Protein AF-A0A382HAY8-F1 (afdb_monomer)

Structure (mmCIF, N/CA/C/O backbone):
data_AF-A0A382HAY8-F1
#
_entry.id   AF-A0A382HAY8-F1
#
loop_
_atom_site.group_PDB
_atom_site.id
_atom_site.type_symbol
_atom_site.label_atom_id
_atom_site.label_alt_id
_atom_site.label_comp_id
_atom_site.label_asym_id
_atom_site.label_entity_id
_atom_site.label_seq_id
_atom_site.pdbx_PDB_ins_code
_atom_site.Cartn_x
_atom_site.Cartn_y
_atom_site.Cartn_z
_atom_site.occupancy
_atom_site.B_iso_or_equiv
_atom_site.auth_seq_id
_atom_site.auth_comp_id
_atom_site.auth_asym_id
_atom_site.auth_atom_id
_atom_site.pdbx_PDB_model_num
ATOM 1 N N . MET A 1 1 ? -19.967 -17.709 36.404 1.00 44.19 1 MET A N 1
ATOM 2 C CA . MET A 1 1 ? -18.717 -16.941 36.595 1.00 44.19 1 MET A CA 1
ATOM 3 C C . MET A 1 1 ? -17.587 -17.689 35.899 1.00 44.19 1 MET A C 1
ATOM 5 O O . MET A 1 1 ? -17.254 -18.776 36.346 1.00 44.19 1 MET A O 1
ATOM 9 N N . LYS A 1 2 ? -17.097 -17.170 34.766 1.00 38.47 2 LYS A N 1
ATOM 10 C CA . LYS A 1 2 ? -15.816 -17.501 34.107 1.00 38.47 2 LYS A CA 1
ATOM 11 C C . LYS A 1 2 ? -15.623 -16.476 32.973 1.00 38.47 2 LYS A C 1
ATOM 13 O O . LYS A 1 2 ? -16.403 -16.515 32.025 1.00 38.47 2 LYS A O 1
ATOM 18 N N . PRO A 1 3 ? -14.686 -15.520 33.073 1.00 44.41 3 PRO A N 1
ATOM 19 C CA . PRO A 1 3 ? -14.400 -14.614 31.968 1.00 44.41 3 PRO A CA 1
ATOM 20 C C . PRO A 1 3 ? -13.548 -15.343 30.921 1.00 44.41 3 PRO A C 1
ATOM 22 O O . PRO A 1 3 ? -12.468 -15.840 31.228 1.00 44.41 3 PRO A O 1
ATOM 25 N N . SER A 1 4 ? -14.050 -15.422 29.688 1.00 42.69 4 SER A N 1
ATOM 26 C CA . SER A 1 4 ? -13.273 -15.880 28.536 1.00 42.69 4 SER A CA 1
ATOM 27 C C . SER A 1 4 ? -12.413 -14.716 28.055 1.00 42.69 4 SER A C 1
ATOM 29 O O . SER A 1 4 ? -12.897 -13.800 27.393 1.00 42.69 4 SER A O 1
ATOM 31 N N . THR A 1 5 ? -11.141 -14.726 28.431 1.00 50.84 5 THR A N 1
ATOM 32 C CA . THR A 1 5 ? -10.136 -13.775 27.965 1.00 50.84 5 THR A CA 1
ATOM 33 C C . THR A 1 5 ? -9.843 -14.034 26.488 1.00 50.84 5 THR A C 1
ATOM 35 O O . THR A 1 5 ? -9.093 -14.942 26.135 1.00 50.84 5 THR A O 1
ATOM 38 N N . LYS A 1 6 ? -10.442 -13.235 25.595 1.00 49.81 6 LYS A N 1
ATOM 39 C CA . LYS A 1 6 ? -9.957 -13.138 24.214 1.00 49.81 6 LYS A CA 1
ATOM 40 C C . LYS A 1 6 ? -8.588 -12.461 24.259 1.00 49.81 6 LYS A C 1
ATOM 42 O O . LYS A 1 6 ? -8.458 -11.295 24.619 1.00 49.81 6 LYS A O 1
ATOM 47 N N . ARG A 1 7 ? -7.568 -13.267 23.989 1.00 41.16 7 ARG A N 1
ATOM 48 C CA . ARG A 1 7 ? -6.158 -12.899 23.923 1.00 41.16 7 ARG A CA 1
ATOM 49 C C . ARG A 1 7 ? -5.969 -11.990 22.706 1.00 41.16 7 ARG A C 1
ATOM 51 O O . ARG A 1 7 ? -6.157 -12.443 21.584 1.00 41.16 7 ARG A O 1
ATOM 58 N N . PHE A 1 8 ? -5.648 -10.722 22.937 1.00 48.81 8 PHE A N 1
ATOM 59 C CA . PHE A 1 8 ? -5.214 -9.800 21.888 1.00 48.81 8 PHE A CA 1
ATOM 60 C C . PHE A 1 8 ? -3.924 -10.343 21.248 1.00 48.81 8 PHE A C 1
ATOM 62 O O . PHE A 1 8 ? -2.996 -10.674 22.002 1.00 48.81 8 PHE A O 1
ATOM 69 N N . PRO A 1 9 ? -3.832 -10.472 19.912 1.00 50.66 9 PRO A N 1
ATOM 70 C CA . PRO A 1 9 ? -2.554 -10.734 19.282 1.00 50.66 9 PRO A CA 1
ATOM 71 C C . PRO A 1 9 ? -1.656 -9.499 19.389 1.00 50.66 9 PRO A C 1
ATOM 73 O O . PRO A 1 9 ? -2.099 -8.355 19.476 1.00 50.66 9 PRO A O 1
ATOM 76 N N . GLN A 1 10 ? -0.378 -9.813 19.519 1.00 47.78 10 GLN A N 1
ATOM 77 C CA . GLN A 1 10 ? 0.717 -8.945 19.901 1.00 47.78 10 GLN A CA 1
ATOM 78 C C . GLN A 1 10 ? 1.089 -8.014 18.745 1.00 47.78 10 GLN A C 1
ATOM 80 O O . GLN A 1 10 ? 1.010 -8.399 17.585 1.00 47.78 10 GLN A O 1
ATOM 85 N N . VAL A 1 11 ? 1.531 -6.808 19.093 1.00 42.41 11 VAL A N 1
ATOM 86 C CA . VAL A 1 11 ? 2.109 -5.812 18.188 1.00 42.41 11 VAL A CA 1
ATOM 87 C C . VAL A 1 11 ? 3.304 -6.434 17.459 1.00 42.41 11 VAL A C 1
ATOM 89 O O . VAL A 1 11 ? 4.333 -6.707 18.082 1.00 42.41 11 VAL A O 1
ATOM 92 N N . LEU A 1 12 ? 3.169 -6.672 16.155 1.00 41.72 12 LEU A N 1
ATOM 93 C CA . LEU A 1 12 ? 4.245 -7.178 15.312 1.00 41.72 12 LEU A CA 1
ATOM 94 C C . LEU A 1 12 ? 5.133 -6.002 14.887 1.00 41.72 12 LEU A C 1
ATOM 96 O O . LEU A 1 12 ? 4.964 -5.392 13.841 1.00 41.72 12 LEU A O 1
ATOM 100 N N . SER A 1 13 ? 6.070 -5.638 15.759 1.00 42.84 13 SER A N 1
ATOM 101 C CA . SER A 1 13 ? 7.135 -4.687 15.440 1.00 42.84 13 SER A CA 1
ATOM 102 C C . SER A 1 13 ? 8.228 -5.406 14.647 1.00 42.84 13 SER A C 1
ATOM 104 O O . SER A 1 13 ? 9.203 -5.872 15.240 1.00 42.84 13 SER A O 1
ATOM 106 N N . ILE A 1 14 ? 8.114 -5.476 13.319 1.00 50.84 14 ILE A N 1
ATOM 107 C CA . ILE A 1 14 ? 9.244 -5.879 12.469 1.00 50.84 14 ILE A CA 1
ATOM 108 C C . ILE A 1 14 ? 10.152 -4.659 12.273 1.00 50.84 14 ILE A C 1
ATOM 110 O O . ILE A 1 14 ? 10.009 -3.868 11.349 1.00 50.84 14 ILE A O 1
ATOM 114 N N . ARG A 1 15 ? 11.110 -4.488 13.186 1.00 48.53 15 ARG A N 1
ATOM 115 C CA . ARG A 1 15 ? 12.323 -3.695 12.943 1.00 48.53 15 ARG A CA 1
ATOM 116 C C . ARG A 1 15 ? 13.530 -4.596 13.162 1.00 48.53 15 ARG A C 1
ATOM 118 O O . ARG A 1 15 ? 13.553 -5.354 14.129 1.00 48.53 15 ARG A O 1
ATOM 125 N N . ASN A 1 16 ? 14.538 -4.389 12.310 1.00 32.72 16 ASN A N 1
ATOM 126 C CA . ASN A 1 16 ? 15.856 -5.037 12.233 1.00 32.72 16 ASN A CA 1
ATOM 127 C C . ASN A 1 16 ? 15.846 -6.403 11.509 1.00 32.72 16 ASN A C 1
ATOM 129 O O . ASN A 1 16 ? 15.040 -7.263 11.818 1.00 32.72 16 ASN A O 1
ATOM 133 N N . ILE A 1 17 ? 16.733 -6.675 10.539 1.00 52.06 17 ILE A N 1
ATOM 134 C CA . ILE A 1 17 ? 18.180 -6.849 10.755 1.00 52.06 17 ILE A CA 1
ATOM 135 C C . ILE A 1 17 ? 19.000 -6.671 9.446 1.00 52.06 17 ILE A C 1
ATOM 137 O O . ILE A 1 17 ? 18.761 -7.346 8.455 1.00 52.06 17 ILE A O 1
ATOM 141 N N . PHE A 1 18 ? 20.002 -5.782 9.525 1.00 41.12 18 PHE A N 1
ATOM 142 C CA . PHE A 1 18 ? 21.379 -5.843 8.994 1.00 41.12 18 PHE A CA 1
ATOM 143 C C . PHE A 1 18 ? 21.658 -6.326 7.553 1.00 41.12 18 PHE A C 1
ATOM 145 O O . PHE A 1 18 ? 21.698 -7.523 7.285 1.00 41.12 18 PHE A O 1
ATOM 152 N N . PHE A 1 19 ? 22.117 -5.404 6.695 1.00 45.50 19 PHE A N 1
ATOM 153 C CA . PHE A 1 19 ? 23.028 -5.742 5.595 1.00 45.50 19 PHE A CA 1
ATOM 154 C C . PHE A 1 19 ? 24.460 -5.340 5.950 1.00 45.50 19 PHE A C 1
ATOM 156 O O . PHE A 1 19 ? 24.763 -4.183 6.240 1.00 45.50 19 PHE A O 1
ATOM 163 N N . ALA A 1 20 ? 25.314 -6.359 5.989 1.00 47.56 20 ALA A N 1
ATOM 164 C CA . ALA A 1 20 ? 26.709 -6.308 6.376 1.00 47.56 20 ALA A CA 1
ATOM 165 C C . ALA A 1 20 ? 27.552 -5.422 5.447 1.00 47.56 20 ALA A C 1
ATOM 167 O O . ALA A 1 20 ? 27.364 -5.393 4.231 1.00 47.56 20 ALA A O 1
ATOM 168 N N . ALA A 1 21 ? 28.519 -4.739 6.059 1.00 49.94 21 ALA A N 1
ATOM 169 C CA . ALA A 1 21 ? 29.552 -3.962 5.399 1.00 49.94 21 ALA A CA 1
ATOM 170 C C . ALA A 1 21 ? 30.366 -4.835 4.431 1.00 49.94 21 ALA A C 1
ATOM 172 O O . ALA A 1 21 ? 30.993 -5.812 4.847 1.00 49.94 21 ALA A O 1
ATOM 173 N N . LEU A 1 22 ? 30.386 -4.454 3.152 1.00 48.22 22 LEU A N 1
ATOM 174 C CA . LEU A 1 22 ? 31.271 -5.034 2.150 1.00 48.22 22 LEU A CA 1
ATOM 175 C C . LEU A 1 22 ? 32.457 -4.091 1.910 1.00 48.22 22 LEU A C 1
ATOM 177 O O . LEU A 1 22 ? 32.297 -2.895 1.679 1.00 48.22 22 LEU A O 1
ATOM 181 N N . LEU A 1 23 ? 33.650 -4.664 2.021 1.00 48.81 23 LEU A N 1
ATOM 182 C CA . LEU A 1 23 ? 34.959 -4.026 1.929 1.00 48.81 23 LEU A CA 1
ATOM 183 C C . LEU A 1 23 ? 35.157 -3.317 0.578 1.00 48.81 23 LEU A C 1
ATOM 185 O O . LEU A 1 23 ? 35.075 -3.948 -0.474 1.00 48.81 23 LEU A O 1
ATOM 189 N N . ILE A 1 24 ? 35.478 -2.021 0.609 1.00 54.09 24 ILE A N 1
ATOM 190 C CA . ILE A 1 24 ? 35.868 -1.253 -0.580 1.00 54.09 24 ILE A CA 1
ATOM 191 C C . ILE A 1 24 ? 37.345 -1.534 -0.883 1.00 54.09 24 ILE A C 1
ATOM 193 O O . ILE A 1 24 ? 38.233 -1.130 -0.134 1.00 54.09 24 ILE A O 1
ATOM 197 N N . VAL A 1 25 ? 37.603 -2.199 -2.008 1.00 46.66 25 VAL A N 1
ATOM 198 C CA . VAL A 1 25 ? 38.902 -2.183 -2.695 1.00 46.66 25 VAL A CA 1
ATOM 199 C C . VAL A 1 25 ? 38.992 -0.859 -3.468 1.00 46.66 25 VAL A C 1
ATOM 201 O O . VAL A 1 25 ? 38.130 -0.620 -4.315 1.00 46.66 25 VAL A O 1
ATOM 204 N N . PRO A 1 26 ? 39.982 0.025 -3.235 1.00 47.06 26 PRO A N 1
ATOM 205 C CA . PRO A 1 26 ? 40.137 1.219 -4.050 1.00 47.06 26 PRO A CA 1
ATOM 206 C C . PRO A 1 26 ? 40.905 0.827 -5.313 1.00 47.06 26 PRO A C 1
ATOM 208 O O . PRO A 1 26 ? 42.102 0.550 -5.271 1.00 47.06 26 PRO A O 1
ATOM 211 N N . GLY A 1 27 ? 40.219 0.768 -6.449 1.00 44.47 27 GLY A N 1
ATOM 212 C CA . GLY A 1 27 ? 40.865 0.428 -7.707 1.00 44.47 27 GLY A CA 1
ATOM 213 C C . GLY A 1 27 ? 40.042 0.836 -8.915 1.00 44.47 27 GLY A C 1
ATOM 214 O O . GLY A 1 27 ? 39.003 0.245 -9.167 1.00 44.47 27 GLY A O 1
ATOM 215 N N . GLN A 1 28 ? 40.613 1.761 -9.692 1.00 41.66 28 GLN A N 1
ATOM 216 C CA . GLN A 1 28 ? 40.293 2.077 -11.089 1.00 41.66 28 GLN A CA 1
ATOM 217 C C . GLN A 1 28 ? 39.118 3.052 -11.290 1.00 41.66 28 GLN A C 1
ATOM 219 O O . GLN A 1 28 ? 37.991 2.677 -11.596 1.00 41.66 28 GLN A O 1
ATOM 224 N N . ALA A 1 29 ? 39.434 4.349 -11.218 1.00 50.25 29 ALA A N 1
ATOM 225 C CA . ALA A 1 29 ? 38.679 5.374 -11.928 1.00 50.25 29 ALA A CA 1
ATOM 226 C C . ALA A 1 29 ? 38.912 5.199 -13.439 1.00 50.25 29 ALA A C 1
ATOM 228 O O . ALA A 1 29 ? 39.793 5.822 -14.026 1.00 50.25 29 ALA A O 1
ATOM 229 N N . THR A 1 30 ? 38.139 4.320 -14.071 1.00 45.09 30 THR A N 1
ATOM 230 C CA . THR A 1 30 ? 37.924 4.393 -15.516 1.00 45.09 30 THR A CA 1
ATOM 231 C C . THR A 1 30 ? 36.833 5.424 -15.745 1.00 45.09 30 THR A C 1
ATOM 233 O O . THR A 1 30 ? 35.709 5.233 -15.281 1.00 45.09 30 THR A O 1
ATOM 236 N N . ALA A 1 31 ? 37.163 6.518 -16.431 1.00 55.19 31 ALA A N 1
ATOM 237 C CA . ALA A 1 31 ? 36.174 7.427 -16.988 1.00 55.19 31 ALA A CA 1
ATOM 238 C C . ALA A 1 31 ? 35.246 6.610 -17.900 1.00 55.19 31 ALA A C 1
ATOM 240 O O . ALA A 1 31 ? 35.636 6.219 -18.998 1.00 55.19 31 ALA A O 1
ATOM 241 N N . GLN A 1 32 ? 34.064 6.265 -17.390 1.00 48.81 32 GLN A N 1
ATOM 242 C CA . GLN A 1 32 ? 33.038 5.582 -18.159 1.00 48.81 32 GLN A CA 1
ATOM 243 C C . GLN A 1 32 ? 32.351 6.626 -19.032 1.00 48.81 32 GLN A C 1
ATOM 245 O O . GLN A 1 32 ? 31.761 7.591 -18.549 1.00 48.81 32 GLN A O 1
ATOM 250 N N . GLU A 1 33 ? 32.495 6.436 -20.336 1.00 50.12 33 GLU A N 1
ATOM 251 C CA . GLU A 1 33 ? 31.658 7.035 -21.362 1.00 50.12 33 GLU A CA 1
ATOM 252 C C . GLU A 1 33 ? 30.196 6.731 -21.003 1.00 50.12 33 GLU A C 1
ATOM 254 O O . GLU A 1 33 ? 29.790 5.569 -20.976 1.00 50.12 33 GLU A O 1
ATOM 259 N N . VAL A 1 34 ? 29.440 7.764 -20.614 1.00 51.06 34 VAL A N 1
ATOM 260 C CA . VAL A 1 34 ? 28.072 7.623 -20.096 1.00 51.06 34 VAL A CA 1
ATOM 261 C C . VAL A 1 34 ? 27.195 7.073 -21.216 1.00 51.06 34 VAL A C 1
ATOM 263 O O . VAL A 1 34 ? 26.831 7.774 -22.163 1.00 51.06 34 VAL A O 1
ATOM 266 N N . LYS A 1 35 ? 26.903 5.778 -21.134 1.00 51.31 35 LYS A N 1
ATOM 267 C CA . LYS A 1 35 ? 26.071 5.059 -22.090 1.00 51.31 35 LYS A CA 1
ATOM 268 C C . LYS A 1 35 ? 24.619 5.506 -21.870 1.00 51.31 35 L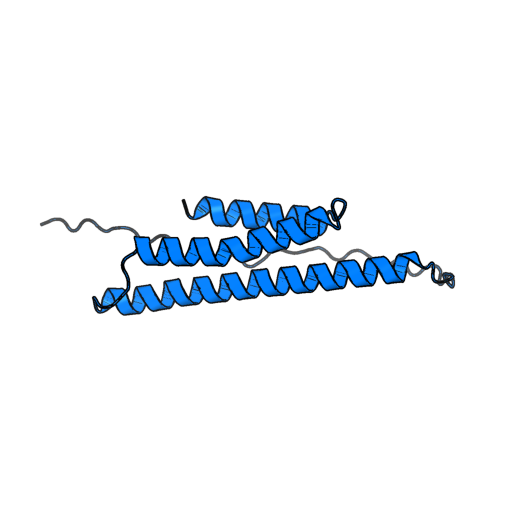YS A C 1
ATOM 270 O O . LYS A 1 35 ? 24.177 5.576 -20.727 1.00 51.31 35 LYS A O 1
ATOM 275 N N . PRO A 1 36 ? 23.813 5.730 -22.922 1.00 56.56 36 PRO A N 1
ATOM 276 C CA . PRO A 1 36 ? 22.416 6.168 -22.788 1.00 56.56 36 PRO A CA 1
ATOM 277 C C . PRO A 1 36 ? 21.501 5.221 -21.977 1.00 56.56 36 PRO A C 1
ATOM 279 O O . PRO A 1 36 ? 20.388 5.610 -21.640 1.00 56.56 36 PRO A O 1
ATOM 282 N N . ALA A 1 37 ? 21.966 4.013 -21.634 1.00 59.53 37 ALA A N 1
ATOM 283 C CA . ALA A 1 37 ? 21.288 3.087 -20.724 1.00 59.53 37 ALA A CA 1
ATOM 284 C C . ALA A 1 37 ? 21.213 3.606 -19.271 1.00 59.53 37 ALA A C 1
ATOM 286 O O . ALA A 1 37 ? 20.232 3.349 -18.579 1.00 59.53 37 ALA A O 1
ATOM 287 N N . ASP A 1 38 ? 22.181 4.412 -18.826 1.00 64.81 38 ASP A N 1
ATOM 288 C CA . ASP A 1 38 ? 22.220 4.885 -17.434 1.00 64.81 38 ASP A CA 1
ATOM 289 C C . ASP A 1 38 ? 21.084 5.882 -17.139 1.00 64.81 38 ASP A C 1
ATOM 291 O O . ASP A 1 38 ? 20.539 5.933 -16.035 1.00 64.81 38 ASP A O 1
ATOM 295 N N . ALA A 1 39 ? 20.674 6.658 -18.150 1.00 71.50 39 ALA A N 1
ATOM 296 C CA . ALA A 1 39 ? 19.573 7.608 -18.027 1.00 71.50 39 ALA A CA 1
ATOM 297 C C . ALA A 1 39 ? 18.202 6.912 -17.978 1.00 71.50 39 ALA A C 1
ATOM 299 O O . ALA A 1 39 ? 17.330 7.357 -17.230 1.00 71.50 39 ALA A O 1
ATOM 300 N N . SER A 1 40 ? 18.002 5.825 -18.737 1.00 83.62 40 SER A N 1
ATOM 301 C CA . SER A 1 40 ? 16.761 5.040 -18.668 1.00 83.62 40 SER A CA 1
ATOM 302 C C . SER A 1 40 ? 16.631 4.318 -17.333 1.00 83.62 40 SER A C 1
ATOM 304 O O . SER A 1 40 ? 15.569 4.374 -16.717 1.00 83.62 40 SER A O 1
ATOM 306 N N . ASP A 1 41 ? 17.718 3.731 -16.836 1.00 89.44 41 ASP A N 1
ATOM 307 C CA . ASP A 1 41 ? 1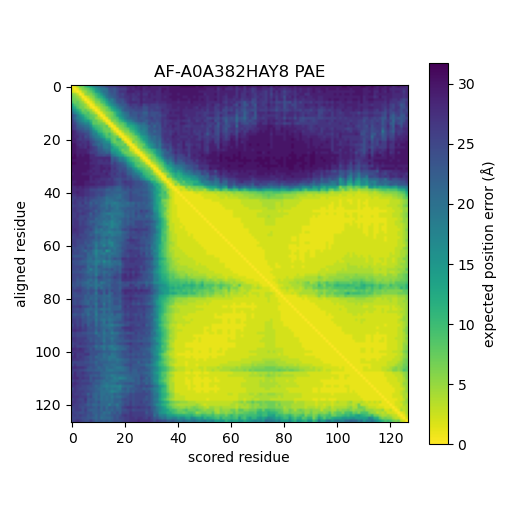7.709 2.998 -15.569 1.00 89.44 41 ASP A CA 1
ATOM 308 C C . ASP A 1 41 ? 17.439 3.943 -14.389 1.00 89.44 41 ASP A C 1
ATOM 310 O O . ASP A 1 41 ? 16.637 3.637 -13.506 1.00 89.44 41 ASP A O 1
ATOM 314 N N . ALA A 1 42 ? 18.003 5.156 -14.416 1.00 92.75 42 ALA A N 1
ATOM 315 C CA . ALA A 1 42 ? 17.721 6.183 -13.413 1.00 92.75 42 ALA A CA 1
ATOM 316 C C . ALA A 1 42 ? 16.247 6.637 -13.401 1.00 92.75 42 ALA A C 1
ATOM 318 O O . ALA A 1 42 ? 15.708 6.965 -12.338 1.00 92.75 42 ALA A O 1
ATOM 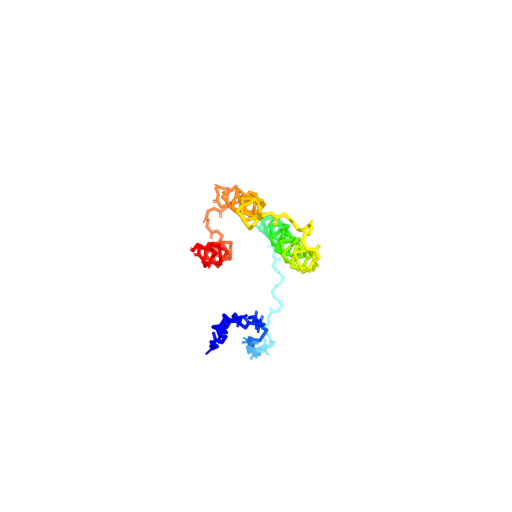319 N N . VAL A 1 43 ? 15.589 6.673 -14.566 1.00 95.00 43 VAL A N 1
ATOM 320 C CA . VAL A 1 43 ? 14.154 6.983 -14.676 1.00 95.00 43 VAL A CA 1
ATOM 321 C C . VAL A 1 43 ? 13.312 5.849 -14.093 1.00 95.00 43 VAL A C 1
ATOM 323 O O . VAL A 1 43 ? 12.427 6.130 -13.285 1.00 95.00 43 VAL A O 1
ATOM 326 N N . ILE A 1 44 ? 13.628 4.595 -14.426 1.00 96.06 44 ILE A N 1
ATOM 327 C CA . ILE A 1 44 ? 12.939 3.406 -13.896 1.00 96.06 44 ILE A CA 1
ATOM 328 C C . ILE A 1 44 ? 13.070 3.344 -12.372 1.00 96.06 44 ILE A C 1
ATOM 330 O O . ILE A 1 44 ? 12.079 3.183 -11.665 1.00 96.06 44 ILE A O 1
ATOM 334 N N . GLU A 1 45 ? 14.275 3.555 -11.842 1.00 96.94 45 GLU A N 1
ATOM 335 C CA . GLU A 1 45 ? 14.523 3.552 -10.397 1.00 96.94 45 GLU A CA 1
ATOM 336 C C . GLU A 1 45 ? 13.819 4.709 -9.675 1.00 96.94 45 GLU A C 1
ATOM 338 O O . GLU A 1 45 ? 13.461 4.590 -8.503 1.00 96.94 45 GLU A O 1
ATOM 343 N N . ARG A 1 46 ? 13.592 5.844 -10.347 1.00 97.06 46 ARG A N 1
ATOM 344 C CA . ARG A 1 46 ? 12.772 6.928 -9.790 1.00 97.06 46 ARG A CA 1
ATOM 345 C C . ARG A 1 46 ? 11.297 6.540 -9.730 1.00 97.06 46 ARG A C 1
ATOM 347 O O . ARG A 1 46 ? 10.679 6.782 -8.699 1.00 97.06 46 ARG A O 1
ATOM 354 N N . GLU A 1 47 ? 10.753 5.945 -10.791 1.00 97.12 47 GLU A N 1
ATOM 355 C CA . GLU A 1 47 ? 9.380 5.414 -10.784 1.00 97.12 47 GLU A CA 1
ATOM 356 C C . GLU A 1 47 ? 9.207 4.349 -9.693 1.00 97.12 47 GLU A C 1
ATOM 358 O O . GLU A 1 47 ? 8.217 4.363 -8.967 1.00 97.12 47 GLU A O 1
ATOM 363 N N . PHE A 1 48 ? 10.200 3.472 -9.520 1.00 98.19 48 PHE A N 1
ATOM 364 C CA . PHE A 1 48 ? 10.175 2.458 -8.470 1.00 98.19 48 PHE A CA 1
ATOM 365 C C . PHE A 1 48 ? 10.176 3.076 -7.068 1.00 98.19 48 PHE A C 1
ATOM 367 O O . PHE A 1 48 ? 9.422 2.637 -6.207 1.00 98.19 48 PHE A O 1
ATOM 374 N N . ARG A 1 49 ? 10.969 4.129 -6.823 1.00 98.38 49 ARG A N 1
ATOM 375 C CA . ARG A 1 49 ? 10.930 4.838 -5.532 1.00 98.38 49 ARG A CA 1
ATOM 376 C C . ARG A 1 49 ? 9.567 5.457 -5.244 1.00 98.38 49 ARG A C 1
ATOM 378 O O . ARG A 1 49 ? 9.095 5.340 -4.125 1.00 98.38 4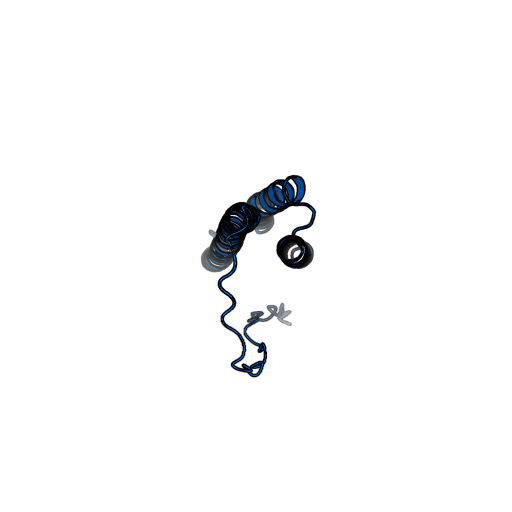9 ARG A O 1
ATOM 385 N N . GLN A 1 50 ? 8.924 6.057 -6.244 1.00 98.38 50 GLN A N 1
ATOM 386 C CA . GLN A 1 50 ? 7.579 6.619 -6.081 1.00 98.38 50 GLN A CA 1
ATOM 387 C C . GLN A 1 50 ? 6.540 5.542 -5.745 1.00 98.38 50 GLN A C 1
ATOM 389 O O . GLN A 1 50 ? 5.624 5.792 -4.969 1.00 98.38 50 GLN A O 1
ATOM 394 N N . LEU A 1 51 ? 6.696 4.341 -6.307 1.00 98.50 51 LEU A N 1
ATOM 395 C CA . LEU A 1 51 ? 5.870 3.188 -5.960 1.00 98.50 51 LEU A CA 1
ATOM 396 C C . LEU A 1 51 ? 6.072 2.761 -4.499 1.00 98.50 51 LEU A C 1
ATOM 398 O O . LEU A 1 51 ? 5.086 2.563 -3.799 1.00 98.50 51 LEU A O 1
ATOM 402 N N . LEU A 1 52 ? 7.318 2.687 -4.021 1.00 98.31 52 LEU A N 1
ATOM 403 C CA . LEU A 1 52 ? 7.599 2.380 -2.612 1.00 98.31 52 LEU A CA 1
ATOM 404 C C . LEU A 1 52 ? 7.068 3.464 -1.661 1.00 98.31 52 LEU A C 1
ATOM 406 O O . LEU A 1 52 ? 6.515 3.149 -0.619 1.00 98.31 52 LEU A O 1
ATOM 410 N N . GLU A 1 53 ? 7.178 4.741 -2.033 1.00 98.50 53 GLU A N 1
ATOM 411 C CA . GLU A 1 53 ? 6.613 5.846 -1.246 1.00 98.50 53 GLU A CA 1
ATOM 412 C C . GLU A 1 53 ? 5.080 5.761 -1.145 1.00 98.50 53 GLU A C 1
ATOM 414 O O . GLU A 1 53 ? 4.508 6.093 -0.106 1.00 98.50 53 GLU A O 1
ATOM 419 N N . LEU A 1 54 ? 4.403 5.324 -2.214 1.00 98.31 54 LEU A N 1
ATOM 420 C CA . LEU A 1 54 ? 2.961 5.070 -2.193 1.00 98.31 54 LEU A CA 1
ATOM 421 C C . LEU A 1 54 ? 2.613 3.895 -1.272 1.00 98.31 54 LEU A C 1
ATOM 423 O O . LEU A 1 54 ? 1.665 4.007 -0.497 1.00 98.31 54 LEU A O 1
ATOM 427 N N . ASP A 1 55 ? 3.375 2.806 -1.364 1.00 97.81 55 ASP A N 1
ATOM 428 C CA . ASP A 1 55 ? 3.226 1.600 -0.546 1.00 97.81 55 ASP A CA 1
ATOM 429 C C . ASP A 1 55 ? 3.346 1.922 0.954 1.00 97.81 55 ASP A C 1
ATOM 431 O O . ASP A 1 55 ? 2.406 1.684 1.717 1.00 97.81 55 ASP A O 1
ATOM 435 N N . ASP A 1 56 ? 4.433 2.593 1.353 1.00 97.75 56 ASP A N 1
ATOM 436 C CA . ASP A 1 56 ? 4.669 3.043 2.733 1.00 97.75 56 ASP A CA 1
ATOM 437 C C . ASP A 1 56 ? 3.531 3.951 3.228 1.00 97.75 56 ASP A C 1
ATOM 439 O O . ASP A 1 56 ? 2.965 3.746 4.304 1.00 97.75 56 ASP A O 1
ATOM 443 N N . LYS A 1 57 ? 3.143 4.944 2.416 1.00 98.25 57 LYS A N 1
ATOM 444 C CA . LYS A 1 57 ? 2.079 5.893 2.767 1.00 98.25 57 LYS A CA 1
ATOM 445 C C . LYS A 1 57 ? 0.737 5.200 2.989 1.00 98.25 57 LYS A C 1
ATOM 447 O O . LYS A 1 57 ? -0.007 5.579 3.892 1.00 98.25 57 LYS A O 1
ATOM 452 N N . VAL A 1 58 ? 0.389 4.236 2.141 1.00 97.69 58 VAL A N 1
ATOM 453 C CA . VAL A 1 58 ? -0.872 3.498 2.267 1.00 97.69 58 VAL A CA 1
ATOM 454 C C . VAL A 1 58 ? -0.859 2.618 3.513 1.00 97.69 58 VAL A C 1
ATOM 456 O O . VAL A 1 58 ? -1.859 2.596 4.234 1.00 97.69 58 VAL A O 1
ATOM 459 N N . HIS A 1 59 ? 0.259 1.954 3.811 1.00 96.06 59 HIS A N 1
ATOM 460 C CA . HIS A 1 59 ? 0.388 1.181 5.044 1.00 96.06 59 HIS A CA 1
ATOM 461 C C . HIS A 1 59 ? 0.236 2.065 6.282 1.00 96.06 59 HIS A C 1
ATOM 463 O O . HIS A 1 59 ? -0.555 1.721 7.157 1.00 96.06 59 HIS A O 1
ATOM 469 N N . ASP A 1 60 ? 0.880 3.236 6.318 1.00 97.75 60 ASP A N 1
ATOM 470 C CA . ASP A 1 60 ? 0.736 4.207 7.412 1.00 97.75 60 ASP A CA 1
ATOM 471 C C . ASP A 1 60 ? -0.724 4.667 7.608 1.00 97.75 60 ASP A C 1
ATOM 473 O O . ASP A 1 60 ? -1.204 4.778 8.745 1.00 97.75 60 ASP A O 1
ATOM 477 N N . GLU A 1 61 ? -1.450 4.914 6.510 1.00 97.56 61 GLU A N 1
ATOM 478 C CA . GLU A 1 61 ? -2.873 5.286 6.526 1.00 97.56 61 GLU A CA 1
ATOM 479 C C . GLU A 1 61 ? -3.755 4.163 7.090 1.00 97.56 61 GLU A C 1
ATOM 481 O O . GLU A 1 61 ? -4.595 4.410 7.962 1.00 97.56 61 GLU A O 1
ATOM 486 N N . VAL A 1 62 ? -3.553 2.926 6.625 1.00 96.62 62 VAL A N 1
ATOM 487 C CA . VAL A 1 62 ? -4.272 1.734 7.107 1.00 96.62 62 VAL A CA 1
ATOM 488 C C . VAL A 1 62 ? -4.042 1.538 8.604 1.00 96.62 62 VAL A C 1
ATOM 490 O O . VAL A 1 62 ? -4.989 1.359 9.377 1.00 96.62 62 VAL A O 1
ATOM 493 N N . ASP A 1 63 ? -2.791 1.656 9.030 1.00 96.25 63 ASP A N 1
ATOM 494 C CA . ASP A 1 63 ? -2.372 1.583 10.422 1.00 96.25 63 ASP A CA 1
ATOM 495 C C . ASP A 1 63 ? -3.088 2.621 11.296 1.00 96.25 63 ASP A C 1
ATOM 497 O O . ASP A 1 63 ? -3.559 2.336 12.407 1.00 96.25 63 ASP A O 1
ATOM 501 N N . GLU A 1 64 ? -3.186 3.854 10.798 1.00 97.62 64 GLU A N 1
ATOM 502 C CA . GLU A 1 64 ? -3.917 4.917 11.469 1.00 97.62 64 GLU A CA 1
ATOM 503 C C . GLU A 1 64 ? -5.412 4.601 11.570 1.00 97.62 64 GLU A C 1
ATOM 505 O O . GLU A 1 64 ? -5.990 4.759 12.653 1.00 97.62 64 GLU A O 1
ATOM 510 N N . TRP A 1 65 ? -6.039 4.125 10.493 1.00 97.25 65 TRP A N 1
ATOM 511 C CA . TRP A 1 65 ? -7.455 3.751 10.500 1.00 97.25 65 TRP A CA 1
ATOM 512 C C . TRP A 1 65 ? -7.748 2.665 11.528 1.00 97.25 65 TRP A C 1
ATOM 514 O O . TRP A 1 65 ? -8.684 2.812 12.318 1.00 97.25 65 TRP A O 1
ATOM 524 N N . ILE A 1 66 ? -6.916 1.624 11.592 1.00 94.25 66 ILE A N 1
ATOM 525 C CA . ILE A 1 66 ? -7.062 0.530 12.559 1.00 94.25 66 ILE A CA 1
ATOM 526 C C . ILE A 1 66 ? -6.927 1.060 13.991 1.00 94.25 66 ILE A C 1
ATOM 528 O O . ILE A 1 66 ? -7.795 0.811 14.838 1.00 94.25 66 ILE A O 1
ATOM 532 N N . ARG A 1 67 ? -5.886 1.857 14.275 1.00 96.69 67 ARG A N 1
ATOM 533 C CA . ARG A 1 67 ? -5.685 2.458 15.607 1.00 96.69 67 ARG A CA 1
ATOM 534 C C . ARG A 1 67 ? -6.836 3.377 16.006 1.00 96.69 67 ARG A C 1
ATOM 536 O O . ARG A 1 67 ? -7.269 3.357 17.162 1.00 96.69 67 ARG A O 1
ATOM 543 N N . ASN A 1 68 ? -7.321 4.203 15.084 1.00 96.44 68 ASN A N 1
ATOM 544 C CA . ASN A 1 68 ? -8.398 5.148 15.354 1.00 96.44 68 ASN A CA 1
ATOM 545 C C . ASN A 1 68 ? -9.733 4.422 15.539 1.00 96.44 68 ASN A C 1
ATOM 547 O O . ASN A 1 68 ? -10.442 4.713 16.507 1.00 96.44 68 ASN A O 1
ATOM 551 N N . ASN A 1 69 ? -10.036 3.414 14.716 1.00 95.50 69 ASN A N 1
ATOM 552 C CA . ASN A 1 69 ? -11.246 2.619 14.889 1.00 95.50 69 ASN A CA 1
ATOM 553 C C . ASN A 1 69 ? -11.235 1.852 16.216 1.00 95.50 69 ASN A C 1
ATOM 555 O O . ASN A 1 69 ? -12.249 1.830 16.904 1.00 95.50 69 ASN A O 1
ATOM 559 N N . ALA A 1 70 ? -10.089 1.316 16.654 1.00 94.31 70 ALA A N 1
ATOM 560 C CA . ALA A 1 70 ? -9.975 0.671 17.965 1.00 94.31 70 ALA A CA 1
ATOM 561 C C . ALA A 1 70 ? -10.315 1.630 19.127 1.00 94.31 70 ALA A C 1
ATOM 563 O O . ALA A 1 70 ? -11.040 1.261 20.056 1.00 94.31 70 ALA A O 1
ATOM 564 N N . LYS A 1 71 ? -9.857 2.891 19.059 1.00 95.69 71 LYS A N 1
ATOM 565 C CA . LYS A 1 71 ? -10.197 3.932 20.051 1.00 95.69 71 LYS A CA 1
ATOM 566 C C . LYS A 1 71 ? -11.689 4.282 20.037 1.00 95.69 71 LYS A C 1
ATOM 568 O O . LYS A 1 71 ? -12.264 4.536 21.096 1.00 95.69 71 LYS A O 1
ATOM 573 N N . LEU A 1 72 ? -12.312 4.320 18.859 1.00 95.19 72 LEU A N 1
ATOM 574 C CA . LEU A 1 72 ? -13.738 4.626 18.696 1.00 95.19 72 LEU A CA 1
ATOM 575 C C . LEU A 1 72 ? -14.634 3.446 19.095 1.00 95.19 72 LEU A C 1
ATOM 577 O O . LEU A 1 72 ? -15.660 3.646 19.745 1.00 95.19 72 LEU A O 1
ATOM 581 N N . ALA A 1 73 ? -14.223 2.215 18.796 1.00 92.56 73 ALA A N 1
ATOM 582 C CA . ALA A 1 73 ? -14.916 0.990 19.186 1.00 92.56 73 ALA A CA 1
ATOM 583 C C . ALA A 1 73 ? -14.982 0.837 20.713 1.00 92.56 73 ALA A C 1
ATOM 585 O O . ALA A 1 73 ? -16.024 0.457 21.245 1.00 92.56 73 ALA A O 1
ATOM 586 N N . ALA A 1 74 ? -13.931 1.240 21.440 1.00 91.62 74 ALA A N 1
ATOM 587 C CA . ALA A 1 74 ? -13.953 1.308 22.906 1.00 91.62 74 ALA A CA 1
ATOM 588 C C . ALA A 1 74 ? -15.040 2.257 23.454 1.00 91.62 74 ALA A C 1
ATOM 590 O O . ALA A 1 74 ? -15.495 2.099 24.586 1.00 91.62 74 ALA A O 1
ATOM 591 N N . LYS A 1 75 ? -15.474 3.227 22.641 1.00 95.31 75 LYS A N 1
ATOM 592 C CA . LYS A 1 75 ? -16.566 4.168 22.924 1.00 95.31 75 LYS A CA 1
ATOM 593 C C . LYS A 1 75 ? -17.887 3.780 22.245 1.00 95.31 75 LYS A C 1
ATOM 595 O O . LYS A 1 75 ? -18.823 4.568 22.289 1.00 95.31 75 LYS A O 1
ATOM 600 N N . GLN A 1 76 ? -17.962 2.600 21.622 1.00 90.00 76 GLN A N 1
ATOM 601 C CA . GLN A 1 76 ? -19.125 2.096 20.875 1.00 90.00 76 GLN A CA 1
ATOM 602 C C . GLN A 1 76 ? -19.563 2.992 19.698 1.00 90.00 76 GLN A C 1
ATOM 604 O O . GLN A 1 76 ? -20.718 2.959 19.291 1.00 90.00 76 GLN A O 1
ATOM 609 N N . VAL A 1 77 ? -18.639 3.785 19.140 1.00 93.31 77 VAL A N 1
ATOM 610 C CA . VAL A 1 77 ? -18.884 4.691 17.994 1.00 93.31 77 VAL A CA 1
ATOM 611 C C . VAL A 1 77 ? -17.939 4.429 16.814 1.00 93.31 77 VAL A C 1
ATOM 613 O O . VAL A 1 77 ? -17.852 5.241 15.899 1.00 93.31 77 VAL A O 1
ATOM 616 N N . GLY A 1 78 ? -17.181 3.330 16.854 1.00 89.94 78 GLY A N 1
ATOM 617 C CA . GLY A 1 78 ? -16.353 2.893 15.727 1.00 89.94 78 GLY A CA 1
ATOM 618 C C . GLY A 1 78 ? -17.200 2.328 14.589 1.00 89.94 78 GLY A C 1
ATOM 619 O O . GLY A 1 78 ? -18.355 1.953 14.799 1.00 89.94 78 GLY A O 1
ATOM 620 N N . ILE A 1 79 ? -16.611 2.242 13.398 1.00 94.12 79 ILE A N 1
ATOM 621 C CA . ILE A 1 79 ? -17.206 1.486 12.296 1.00 94.12 79 ILE A CA 1
ATOM 622 C C . ILE A 1 79 ? -17.101 -0.011 12.585 1.00 94.12 79 ILE A C 1
ATOM 624 O O . ILE A 1 79 ? -16.213 -0.462 13.325 1.00 94.12 79 ILE A O 1
ATOM 628 N N . ASP A 1 80 ? -18.023 -0.784 12.017 1.00 94.31 80 ASP A N 1
ATOM 629 C CA . ASP A 1 80 ? -18.000 -2.226 12.195 1.00 94.31 80 ASP A CA 1
ATOM 630 C C . ASP A 1 80 ? -16.737 -2.839 11.551 1.00 94.31 80 ASP A C 1
ATOM 632 O O . ASP A 1 80 ? -16.199 -2.290 10.581 1.00 94.31 80 ASP A O 1
ATOM 636 N N . PRO A 1 81 ? -16.240 -3.972 12.080 1.00 91.25 81 PRO A N 1
ATOM 637 C CA . PRO A 1 81 ? -15.013 -4.583 11.583 1.00 91.25 81 PRO A CA 1
ATOM 638 C C . PRO A 1 81 ? -15.038 -4.949 10.094 1.00 91.25 81 PRO A C 1
ATOM 640 O O . PRO A 1 81 ? -14.004 -4.825 9.450 1.00 91.25 81 PRO A O 1
ATOM 643 N N . ALA A 1 82 ? -16.184 -5.359 9.538 1.00 93.00 82 ALA A N 1
ATOM 644 C CA . ALA A 1 82 ? -16.268 -5.773 8.137 1.00 93.00 82 ALA A CA 1
ATOM 645 C C . ALA A 1 82 ? -16.183 -4.571 7.184 1.00 93.00 82 ALA A C 1
ATOM 647 O O . ALA A 1 82 ? -15.545 -4.655 6.135 1.00 93.00 82 ALA A O 1
ATOM 648 N N . SER A 1 83 ? -16.767 -3.432 7.567 1.00 95.31 83 SER A N 1
ATOM 649 C CA . SER A 1 83 ? -16.614 -2.180 6.818 1.00 95.31 83 SER A CA 1
ATOM 650 C C . SER A 1 83 ? -15.177 -1.658 6.846 1.00 95.31 83 SER A C 1
ATOM 652 O O . SER A 1 83 ? -14.674 -1.231 5.808 1.00 95.31 83 SER A O 1
ATOM 654 N N . LEU A 1 84 ? -14.498 -1.716 8.002 1.00 95.12 84 LEU A N 1
ATOM 655 C CA . LEU A 1 84 ? -13.084 -1.323 8.096 1.00 95.12 84 LEU A CA 1
ATOM 656 C C . LEU A 1 84 ? -12.208 -2.208 7.206 1.00 95.12 84 LEU A C 1
ATOM 658 O O . LEU A 1 84 ? -11.369 -1.710 6.467 1.00 95.12 84 LEU A O 1
ATOM 662 N N . ASP A 1 85 ? -12.428 -3.513 7.270 1.00 92.81 85 ASP A N 1
ATOM 663 C CA . ASP A 1 85 ? -11.698 -4.515 6.503 1.00 92.81 85 ASP A CA 1
ATOM 664 C C . ASP A 1 85 ? -11.889 -4.332 4.983 1.00 92.81 85 ASP A C 1
ATOM 666 O O . ASP A 1 85 ? -10.927 -4.307 4.215 1.00 92.81 85 ASP A O 1
ATOM 670 N N . LEU A 1 86 ? -13.121 -4.064 4.532 1.00 94.56 86 LEU A N 1
ATOM 671 C CA . LEU A 1 86 ? -13.382 -3.681 3.142 1.00 94.56 86 LEU A CA 1
ATOM 672 C C . LEU A 1 86 ? -12.636 -2.400 2.738 1.00 94.56 86 LEU A C 1
ATOM 674 O O . LEU A 1 86 ? -12.047 -2.360 1.658 1.00 94.56 86 LEU A O 1
ATOM 678 N N . GLN A 1 87 ? -12.646 -1.372 3.591 1.00 96.00 87 GLN A N 1
ATOM 679 C CA . GLN A 1 87 ? -11.954 -0.110 3.327 1.00 96.00 87 GLN A CA 1
ATOM 680 C C . GLN A 1 87 ? -10.433 -0.311 3.213 1.00 96.00 87 GLN A C 1
ATOM 682 O O . GLN A 1 87 ? -9.806 0.234 2.305 1.00 96.00 87 GLN A O 1
ATOM 687 N N . VAL A 1 88 ? -9.844 -1.113 4.104 1.00 95.75 88 VAL A N 1
ATOM 688 C CA . VAL A 1 88 ? -8.415 -1.454 4.087 1.00 95.75 88 VAL A CA 1
ATOM 689 C C . VAL A 1 88 ? -8.048 -2.198 2.804 1.00 95.75 88 VAL A C 1
ATOM 691 O O . VAL A 1 88 ? -7.117 -1.785 2.115 1.00 95.75 88 VAL A O 1
ATOM 694 N N . ARG A 1 89 ? -8.818 -3.223 2.419 1.00 93.38 89 ARG A N 1
ATOM 695 C CA . ARG A 1 89 ? -8.578 -3.966 1.170 1.00 93.38 89 ARG A CA 1
ATOM 696 C C . ARG A 1 89 ? -8.661 -3.090 -0.069 1.00 93.38 89 ARG A C 1
ATOM 698 O O . ARG A 1 89 ? -7.815 -3.206 -0.948 1.00 93.38 89 ARG A O 1
ATOM 705 N N . GLN A 1 90 ? -9.661 -2.213 -0.148 1.00 95.88 90 GLN A N 1
ATOM 706 C CA . GLN A 1 90 ? -9.783 -1.279 -1.270 1.00 95.88 90 GLN A CA 1
ATOM 707 C C . GLN A 1 90 ? -8.553 -0.378 -1.370 1.00 95.88 90 GLN A C 1
ATOM 709 O O . GLN A 1 90 ? -8.026 -0.178 -2.460 1.00 95.88 90 GLN A O 1
ATOM 714 N N . ARG A 1 91 ? -8.068 0.117 -0.227 1.00 96.69 91 ARG A N 1
ATOM 715 C CA . ARG A 1 91 ? -6.919 1.016 -0.186 1.00 96.69 91 ARG A CA 1
ATOM 716 C C . ARG A 1 91 ? -5.611 0.322 -0.562 1.00 96.69 91 ARG A C 1
ATOM 718 O O . ARG A 1 91 ? -4.848 0.865 -1.352 1.00 96.69 91 ARG A O 1
ATOM 725 N N . LEU A 1 92 ? -5.372 -0.879 -0.037 1.00 96.31 92 LEU A N 1
ATOM 726 C CA . LEU A 1 92 ? -4.210 -1.696 -0.402 1.00 96.31 92 LEU A CA 1
ATOM 727 C C . LEU A 1 92 ? -4.288 -2.158 -1.865 1.00 96.31 92 LEU A C 1
ATOM 729 O O . LEU A 1 92 ? -3.266 -2.236 -2.540 1.00 96.31 92 LEU A O 1
ATOM 733 N N . GLY A 1 93 ? -5.494 -2.376 -2.397 1.00 95.81 93 GLY A N 1
ATOM 734 C CA . GLY A 1 93 ? -5.713 -2.687 -3.811 1.00 95.81 93 GLY A CA 1
ATOM 735 C C . GLY A 1 93 ? -5.093 -1.659 -4.764 1.00 95.81 93 GLY A C 1
ATOM 736 O O . GLY A 1 93 ? -4.500 -2.049 -5.765 1.00 95.81 93 GLY A O 1
ATOM 737 N N . GLU A 1 94 ? -5.125 -0.367 -4.417 1.00 96.69 94 GLU A N 1
ATOM 738 C CA . GLU A 1 94 ? -4.480 0.691 -5.213 1.00 96.69 94 GLU A CA 1
ATOM 739 C C . GLU A 1 94 ? -2.956 0.498 -5.329 1.00 96.69 94 GLU A C 1
ATOM 741 O O . GLU A 1 94 ? -2.366 0.769 -6.376 1.00 96.69 94 GLU A O 1
ATOM 746 N N . VAL A 1 95 ? -2.307 0.003 -4.268 1.00 97.75 95 VAL A N 1
ATOM 747 C CA . VAL A 1 95 ? -0.869 -0.317 -4.272 1.00 97.75 95 VAL A CA 1
ATOM 748 C C . VAL A 1 95 ? -0.600 -1.530 -5.158 1.00 97.75 95 VAL A C 1
ATOM 750 O O . VAL A 1 95 ? 0.331 -1.509 -5.966 1.00 97.75 95 VAL A O 1
ATOM 753 N N . GLY A 1 96 ? -1.447 -2.559 -5.065 1.00 96.81 96 GLY A N 1
ATOM 754 C CA . GLY A 1 96 ? -1.381 -3.734 -5.936 1.00 96.81 96 GLY A CA 1
ATOM 755 C C . GLY A 1 96 ? -1.455 -3.362 -7.420 1.00 96.81 96 GLY A C 1
ATOM 756 O O . GLY A 1 96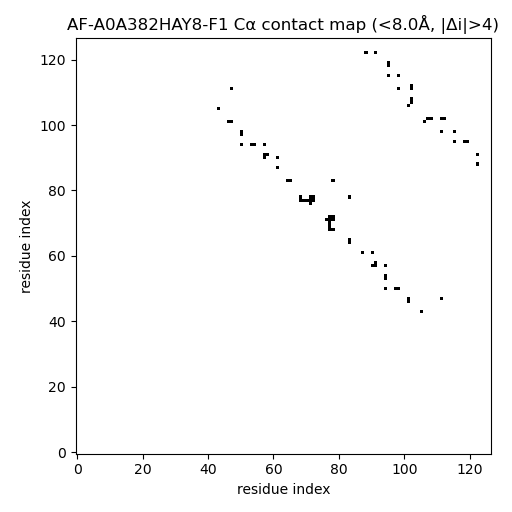 ? -0.585 -3.756 -8.198 1.00 96.81 96 GLY A O 1
ATOM 757 N N . GLU A 1 97 ? -2.418 -2.518 -7.799 1.00 98.06 97 GLU A N 1
ATOM 758 C CA . GLU A 1 97 ? -2.551 -2.008 -9.171 1.00 98.06 97 GLU A CA 1
ATOM 759 C C . GLU A 1 97 ? -1.329 -1.185 -9.614 1.00 98.06 97 GLU A C 1
ATOM 761 O O . GLU A 1 97 ? -0.910 -1.252 -10.776 1.00 98.06 97 GLU A O 1
ATOM 766 N N . ALA A 1 98 ? -0.717 -0.424 -8.701 1.00 98.25 98 ALA A N 1
ATOM 767 C CA . ALA A 1 98 ? 0.492 0.340 -8.990 1.00 98.25 98 ALA A CA 1
ATOM 768 C C . ALA A 1 98 ? 1.708 -0.573 -9.246 1.00 98.25 98 ALA A C 1
ATOM 770 O O . ALA A 1 98 ? 2.461 -0.331 -10.201 1.00 98.25 98 ALA A O 1
ATOM 771 N N . TYR A 1 99 ? 1.872 -1.646 -8.462 1.00 98.25 99 TYR A N 1
ATOM 772 C CA . TYR A 1 99 ? 2.884 -2.680 -8.709 1.00 98.25 99 TYR A CA 1
ATOM 773 C C . TYR A 1 99 ? 2.658 -3.389 -10.044 1.00 98.25 99 TYR A C 1
ATOM 775 O O . TYR A 1 99 ? 3.602 -3.500 -10.832 1.00 98.25 99 TYR A O 1
ATOM 783 N N . ASP A 1 100 ? 1.424 -3.800 -10.343 1.00 97.81 100 ASP A N 1
ATOM 784 C CA . ASP A 1 100 ? 1.075 -4.426 -11.622 1.00 97.81 100 ASP A CA 1
ATOM 785 C C . ASP A 1 100 ? 1.383 -3.493 -12.795 1.00 97.81 100 ASP A C 1
ATOM 787 O O . ASP A 1 100 ? 2.026 -3.880 -13.774 1.00 97.81 100 ASP A O 1
ATOM 791 N N . GLY A 1 101 ? 0.994 -2.222 -12.685 1.00 98.19 101 GLY A N 1
ATOM 792 C CA . GLY A 1 101 ? 1.297 -1.201 -13.681 1.00 98.19 101 GLY A CA 1
ATOM 793 C C . GLY A 1 101 ? 2.801 -1.037 -13.912 1.00 98.19 101 GLY A C 1
ATOM 794 O O . GLY A 1 101 ? 3.243 -0.977 -15.063 1.00 98.19 101 GLY A O 1
ATOM 795 N N . PHE A 1 102 ? 3.594 -0.979 -12.838 1.00 98.31 102 PHE A N 1
ATOM 796 C CA . PHE A 1 102 ? 5.051 -0.879 -12.921 1.00 98.31 102 PHE A CA 1
ATOM 797 C C . PHE A 1 102 ? 5.670 -2.128 -13.562 1.00 98.31 102 PHE A C 1
ATOM 799 O O . PHE A 1 102 ? 6.451 -2.007 -14.506 1.00 98.31 102 PHE A O 1
ATOM 806 N N . LEU A 1 103 ? 5.298 -3.328 -13.110 1.00 97.69 103 LEU A N 1
ATOM 807 C CA . LEU A 1 103 ? 5.848 -4.596 -13.602 1.00 97.69 103 LEU A CA 1
ATOM 808 C C . LEU A 1 103 ? 5.402 -4.929 -15.031 1.00 97.69 103 LEU A C 1
ATOM 810 O O . LEU A 1 103 ? 6.151 -5.575 -15.762 1.00 97.69 103 LEU A O 1
ATOM 814 N N . ASN A 1 104 ? 4.248 -4.433 -15.479 1.00 97.75 104 ASN A N 1
ATOM 815 C CA . ASN A 1 104 ? 3.842 -4.527 -16.882 1.00 97.75 104 ASN A CA 1
ATOM 816 C C . ASN A 1 104 ? 4.781 -3.742 -17.811 1.00 97.75 104 ASN A C 1
ATOM 818 O O . ASN A 1 104 ? 5.045 -4.179 -18.931 1.00 97.75 104 ASN A O 1
ATOM 822 N N . ARG A 1 105 ? 5.313 -2.600 -17.353 1.00 96.88 105 ARG A N 1
ATOM 823 C CA . ARG A 1 105 ? 6.282 -1.789 -18.115 1.00 96.88 105 ARG A CA 1
ATOM 824 C C . ARG A 1 105 ? 7.721 -2.265 -17.927 1.00 96.88 105 ARG A C 1
ATOM 826 O O . ARG A 1 105 ? 8.498 -2.258 -18.877 1.00 96.88 105 ARG A O 1
ATOM 833 N N . HIS A 1 106 ? 8.051 -2.718 -16.720 1.00 96.06 106 HIS A N 1
ATOM 834 C CA . HIS A 1 106 ? 9.411 -3.024 -16.274 1.00 96.06 106 HIS A CA 1
ATOM 835 C C . HIS A 1 106 ? 9.504 -4.458 -15.759 1.00 96.06 106 HIS A C 1
ATOM 837 O O . HIS A 1 106 ? 9.938 -4.719 -14.636 1.00 96.06 106 HIS A O 1
ATOM 843 N N . SER A 1 107 ? 9.082 -5.413 -16.588 1.00 94.44 107 SER A N 1
ATOM 844 C CA . SER A 1 107 ? 8.899 -6.802 -16.160 1.00 94.44 107 SER A CA 1
ATOM 845 C C . SER A 1 107 ? 10.167 -7.433 -15.597 1.00 94.44 107 SER A C 1
ATOM 847 O O . SER A 1 107 ? 10.066 -8.244 -14.685 1.00 94.44 107 SER A O 1
ATOM 849 N N . GLY A 1 108 ? 11.357 -7.048 -16.064 1.00 94.31 108 GLY A N 1
ATOM 850 C CA . GLY A 1 108 ? 12.648 -7.539 -15.566 1.00 94.31 108 GLY A CA 1
ATOM 851 C C . GLY A 1 108 ? 13.128 -6.933 -14.240 1.00 94.31 108 GLY A C 1
ATOM 852 O O . GLY A 1 108 ? 14.192 -7.321 -13.758 1.00 94.31 108 GLY A O 1
ATOM 853 N N . HIS A 1 109 ? 12.391 -5.995 -13.636 1.00 97.25 109 HIS A N 1
ATOM 854 C CA . HIS A 1 109 ? 12.847 -5.265 -12.453 1.00 97.25 109 HIS A CA 1
ATOM 855 C C . HIS A 1 109 ? 12.769 -6.122 -11.177 1.00 97.25 109 HIS A C 1
ATOM 857 O O . HIS A 1 109 ? 11.749 -6.184 -10.486 1.00 97.25 109 HIS A O 1
ATOM 863 N N . VAL A 1 110 ? 13.877 -6.790 -10.847 1.00 96.75 110 VAL A N 1
ATOM 864 C CA . VAL A 1 110 ? 13.965 -7.779 -9.755 1.00 96.75 110 VAL A CA 1
ATOM 865 C C . VAL A 1 110 ? 13.511 -7.210 -8.410 1.00 96.75 110 VAL A C 1
ATOM 867 O O . VAL A 1 110 ? 12.730 -7.850 -7.710 1.00 96.75 110 VAL A O 1
ATOM 870 N N . ARG A 1 111 ? 13.941 -5.991 -8.062 1.00 96.94 111 ARG A N 1
ATOM 871 C CA . ARG A 1 111 ? 13.581 -5.356 -6.782 1.00 96.94 111 ARG A CA 1
ATOM 872 C C . ARG A 1 111 ? 12.081 -5.096 -6.658 1.00 96.94 111 ARG A C 1
ATOM 874 O O . ARG A 1 111 ? 11.541 -5.253 -5.572 1.00 96.94 111 ARG A O 1
ATOM 881 N N . ALA A 1 112 ? 11.412 -4.774 -7.765 1.00 97.38 112 ALA A N 1
ATOM 882 C CA . ALA A 1 112 ? 9.968 -4.548 -7.754 1.00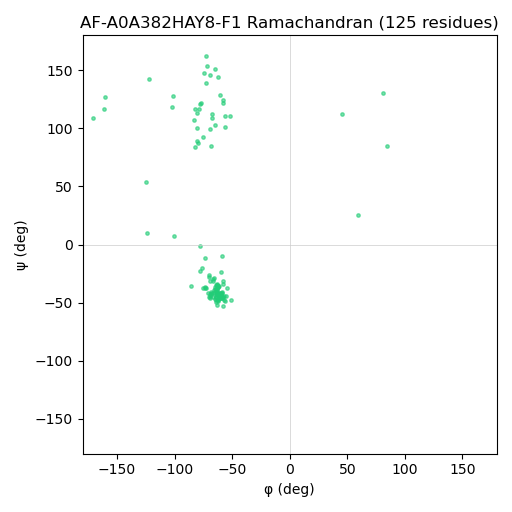 97.38 112 ALA A CA 1
ATOM 883 C C . ALA A 1 112 ? 9.197 -5.859 -7.593 1.00 97.38 112 ALA A C 1
ATOM 885 O O . ALA A 1 112 ? 8.226 -5.897 -6.853 1.00 97.38 112 ALA A O 1
ATOM 886 N N . ARG A 1 113 ? 9.664 -6.957 -8.205 1.00 97.12 113 ARG A N 1
ATOM 887 C CA . ARG A 1 113 ? 9.062 -8.285 -7.996 1.00 97.12 113 ARG A CA 1
ATOM 888 C C . ARG A 1 113 ? 9.197 -8.762 -6.552 1.00 97.12 113 ARG A C 1
ATOM 890 O O . ARG A 1 113 ? 8.262 -9.344 -6.020 1.00 97.12 113 ARG A O 1
ATOM 897 N N . LEU A 1 114 ? 10.357 -8.530 -5.932 1.00 97.44 114 LEU A N 1
ATOM 898 C CA . LEU A 1 114 ? 10.582 -8.883 -4.529 1.00 97.44 114 LEU A CA 1
ATOM 899 C C . LEU A 1 114 ? 9.686 -8.064 -3.596 1.00 97.44 114 LEU A C 1
ATOM 901 O O . LEU A 1 114 ? 9.041 -8.643 -2.728 1.00 97.44 114 LEU A O 1
ATOM 905 N N . ALA A 1 115 ? 9.615 -6.748 -3.808 1.00 97.12 115 ALA A N 1
ATOM 906 C CA . ALA A 1 115 ? 8.738 -5.873 -3.034 1.00 97.12 115 ALA A CA 1
ATOM 907 C C . ALA A 1 115 ? 7.260 -6.268 -3.201 1.00 97.12 115 ALA A C 1
ATOM 909 O O . ALA A 1 115 ? 6.571 -6.467 -2.208 1.00 97.12 115 ALA A O 1
ATOM 910 N N . TYR A 1 116 ? 6.813 -6.522 -4.436 1.00 97.06 116 TYR A N 1
ATOM 911 C CA . TYR A 1 116 ? 5.443 -6.965 -4.702 1.00 97.06 116 TYR A CA 1
ATOM 912 C C . TYR A 1 116 ? 5.117 -8.321 -4.061 1.00 97.06 116 TYR A C 1
ATOM 914 O O . TYR A 1 116 ? 4.020 -8.521 -3.552 1.00 97.06 116 TYR A O 1
ATOM 922 N N . GLY A 1 117 ? 6.079 -9.248 -4.032 1.00 95.50 117 GLY A N 1
ATOM 923 C CA . GLY A 1 117 ? 5.924 -10.516 -3.322 1.00 95.50 117 GLY A CA 1
ATOM 924 C C . GLY A 1 117 ? 5.754 -10.341 -1.809 1.00 95.50 117 GLY A C 1
ATOM 925 O O . GLY A 1 117 ? 4.933 -11.038 -1.220 1.00 95.50 117 GLY A O 1
ATOM 926 N N . SER A 1 118 ? 6.490 -9.405 -1.194 1.00 93.50 118 SER A N 1
ATOM 927 C CA . SER A 1 118 ? 6.317 -9.052 0.226 1.00 93.50 118 SER A CA 1
ATOM 928 C C . SER A 1 118 ? 4.931 -8.466 0.471 1.00 93.50 118 SER A C 1
ATOM 930 O O . SER A 1 118 ? 4.185 -9.008 1.275 1.00 93.50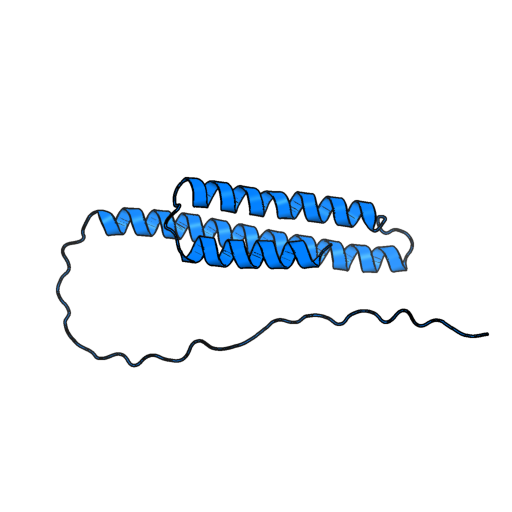 118 SER A O 1
ATOM 932 N N . PHE A 1 119 ? 4.559 -7.450 -0.312 1.00 93.62 119 PHE A N 1
ATOM 933 C CA . PHE A 1 119 ? 3.240 -6.822 -0.267 1.00 93.62 119 PHE A CA 1
ATOM 934 C C . PHE A 1 119 ? 2.111 -7.858 -0.363 1.00 93.62 119 PHE A C 1
ATOM 936 O O . PHE A 1 119 ? 1.190 -7.865 0.448 1.00 93.62 119 PHE A O 1
ATOM 943 N N . PHE A 1 120 ? 2.201 -8.788 -1.321 1.00 90.00 120 PHE A N 1
ATOM 944 C CA . PHE A 1 120 ? 1.196 -9.836 -1.487 1.00 90.00 120 PHE A CA 1
ATOM 945 C C . PHE A 1 120 ? 1.145 -10.791 -0.285 1.00 90.00 120 PHE A C 1
ATOM 947 O O . PHE A 1 120 ? 0.072 -11.250 0.094 1.00 90.00 120 PHE A O 1
ATOM 954 N N . SER A 1 121 ? 2.290 -11.108 0.324 1.00 87.81 121 SER A N 1
ATOM 955 C CA . SER A 1 121 ? 2.319 -1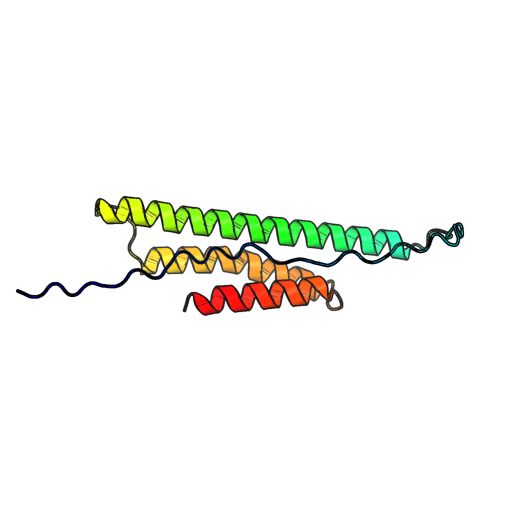1.907 1.553 1.00 87.81 121 SER A CA 1
ATOM 956 C C . SER A 1 121 ? 1.588 -11.189 2.686 1.00 87.81 121 SER A C 1
ATOM 958 O O . SER A 1 121 ? 0.734 -11.797 3.324 1.00 87.81 121 SER A O 1
ATOM 960 N N . ASP A 1 122 ? 1.867 -9.899 2.878 1.00 82.94 122 ASP A N 1
ATOM 961 C CA . ASP A 1 122 ? 1.313 -9.098 3.971 1.00 82.94 122 ASP A CA 1
ATOM 962 C C . ASP A 1 122 ? -0.213 -8.963 3.860 1.00 82.94 122 ASP A C 1
ATOM 964 O O . ASP A 1 122 ? -0.927 -9.148 4.843 1.00 82.94 122 ASP A O 1
ATOM 968 N N . ILE A 1 123 ? -0.747 -8.725 2.655 1.00 84.00 123 ILE A N 1
ATOM 969 C CA . ILE A 1 123 ? -2.203 -8.619 2.465 1.00 84.00 123 ILE A CA 1
ATOM 970 C C . ILE A 1 123 ? -2.934 -9.958 2.628 1.00 84.00 123 ILE A C 1
ATOM 972 O O . ILE A 1 123 ? -4.093 -9.956 3.027 1.00 84.00 123 ILE A O 1
ATOM 976 N N . ASN A 1 124 ? -2.284 -11.095 2.349 1.00 77.88 124 ASN A N 1
ATOM 977 C CA . ASN A 1 124 ? -2.890 -12.414 2.567 1.00 77.88 124 ASN A CA 1
ATOM 978 C C . ASN A 1 124 ? -2.911 -12.813 4.048 1.00 77.88 124 ASN A C 1
ATOM 980 O O . ASN A 1 124 ? -3.687 -13.687 4.418 1.00 77.88 124 ASN A O 1
ATOM 984 N N . GLU A 1 125 ? -2.076 -12.208 4.900 1.00 74.50 125 GLU A N 1
ATOM 985 C CA . GLU A 1 125 ? -2.158 -12.398 6.356 1.00 74.50 125 GLU A CA 1
ATOM 986 C C . GLU A 1 125 ? -3.355 -11.661 6.986 1.00 74.50 125 GLU A C 1
ATOM 988 O O . GLU A 1 125 ? -3.667 -11.888 8.157 1.00 74.50 125 GLU A O 1
ATOM 993 N N . ILE A 1 126 ? -4.023 -10.777 6.233 1.00 61.38 126 ILE A N 1
ATOM 994 C CA . ILE A 1 126 ? -5.227 -10.060 6.679 1.00 61.38 126 ILE A CA 1
ATOM 995 C C . ILE A 1 126 ? -6.482 -10.963 6.608 1.00 61.38 126 ILE A C 1
ATOM 997 O O . ILE A 1 126 ? -7.435 -10.710 7.350 1.00 61.38 126 ILE A O 1
ATOM 1001 N N . ASP A 1 127 ? -6.471 -12.020 5.782 1.00 50.97 127 ASP A N 1
ATOM 1002 C CA . ASP A 1 127 ? -7.562 -13.007 5.623 1.00 50.97 127 ASP A CA 1
ATOM 1003 C C . ASP A 1 127 ? -7.546 -14.123 6.697 1.00 50.97 127 ASP A C 1
ATOM 1005 O O . ASP A 1 127 ? -8.649 -14.521 7.156 1.00 50.97 127 ASP A O 1
#

Radius of gyration: 21.4 Å; Cα contacts (8 Å, |Δi|>4): 39; chains: 1; bounding box: 60×25×59 Å

Foldseek 3Di:
DDDDDPDDDDDPPPDDDDDDDDDDDDDDPDPDPDDPVVVVVVVLVVLVVVLVVLQVVLVVVLVVLVVVLVVCVVVVRHDDPVVSLVVSCVSLVVSLVSLVVSCVVVVVPPVSVVVSVVSVVVNVVSD

Sequence (127 aa):
MKPSTKRFPQVLSIRNIFFAALLIVPGQATAQEVKPADASDAVIEREFRQLLELDDKVHDEVDEWIRNNAKLAAKQVGIDPASLDLQVRQRLGEVGEAYDGFLNRHSGHVRARLAYGSFFSDINEID

Nearest PDB structures (foldseek):
  6r2g-assembly1_A  TM=3.984E-01  e=2.947E+00  Human immunodeficiency virus 1
  6zvs-assembly1_A  TM=5.541E-01  e=9.240E+00  Nostoc punctiforme
  6zw4-assembly1_A  TM=3.249E-01  e=9.240E+00  Nostoc punctiforme

Mean predicted aligned error: 13.34 Å

pLDDT: mean 80.03, std 22.2, range [32.72, 98.5]

Organism: NCBI:txid408172

Solvent-accessible surface area (backbone atoms only — not comparable to full-atom values): 8015 Å² total; per-residue (Å²): 143,80,86,82,78,81,77,79,83,74,88,82,77,90,72,88,82,88,86,78,90,76,85,84,77,92,77,80,92,67,87,71,80,83,53,78,63,59,62,53,51,55,50,52,54,50,55,51,48,55,50,51,53,49,43,54,51,49,51,54,50,47,52,47,51,53,56,51,37,55,61,28,44,78,69,75,69,34,76,57,69,68,62,51,51,51,52,46,52,56,57,52,46,56,45,52,52,49,50,51,56,48,40,73,76,43,68,84,44,62,69,59,5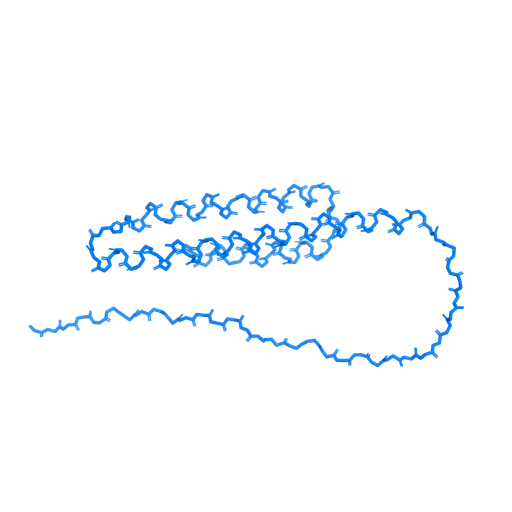4,52,50,49,51,50,54,54,52,59,61,58,72,74,113

Secondary structure (DSSP, 8-state):
-------PPP--------PPPPP------------THHHHHHHHHHHHHHHHHHHHHHHHHHHHHHHHHHHHHTTT-SPPHHHHHHHHHHHHHHHHHHHHHHHHH-TT-HHHHHHHHHHHHHHHTT-